Protein AF-A0A2P5HWX4-F1 (afdb_monomer_lite)

Secondary structure (DSSP, 8-state):
-----TT---HHHHHHHHHHHHHHHHHHHHHHHHHHHHHHHHHHHHHHHHHHHHHHHHHHHHHHHHHHHHHHHHHHHHHHHHHHHHHHHHHHHHHHHHHHHHHHTEEE-TTT--EEE--SS-SEEE-TTS-EEETTT-PBP----TT-SSS-----

Sequence (156 aa):
MHSRDPTFRSRIQLENDSREALSRYMSETRLRIQHAEEEYQLRCLREQQAAEARRIEQARIEREAREAAERAVREEARRQREEEARRVAQRTAEEHLGEQTVYANSMQCPACKHFVQKSSGCIHMTCKCGAEFNYETGETWTGWDFENPEENGQMW

Radius of gyration: 56.65 Å; chains: 1; bounding box: 104×32×157 Å

Organism: Diaporthe helianthi (NCBI:txid158607)

Structure (mmCIF, N/CA/C/O backbone):
data_AF-A0A2P5HWX4-F1
#
_entry.id   AF-A0A2P5HWX4-F1
#
loop_
_atom_site.group_PDB
_atom_site.id
_atom_site.type_symbol
_atom_site.label_atom_id
_atom_site.label_alt_id
_atom_site.label_comp_id
_atom_site.label_asym_id
_atom_site.label_entity_id
_atom_site.label_seq_id
_atom_site.pdbx_PDB_ins_code
_atom_site.Cartn_x
_atom_site.Cartn_y
_atom_site.Cartn_z
_atom_site.occupancy
_atom_site.B_iso_or_equiv
_atom_site.auth_seq_id
_atom_site.auth_comp_id
_atom_site.auth_asym_id
_atom_site.auth_atom_id
_atom_site.pdbx_PDB_model_num
ATOM 1 N N . MET A 1 1 ? 53.118 7.673 -88.098 1.00 42.56 1 MET A N 1
ATOM 2 C CA . MET A 1 1 ? 52.801 8.163 -86.739 1.00 42.56 1 MET A CA 1
ATOM 3 C C . MET A 1 1 ? 51.690 7.292 -86.169 1.00 42.56 1 MET A C 1
ATOM 5 O O . MET A 1 1 ? 50.544 7.473 -86.548 1.00 42.56 1 MET A O 1
ATOM 9 N N . HIS A 1 2 ? 52.005 6.271 -85.368 1.00 55.62 2 HIS A N 1
ATOM 10 C CA . HIS A 1 2 ? 50.964 5.513 -84.665 1.00 55.62 2 HIS A CA 1
ATOM 11 C C . HIS A 1 2 ? 50.631 6.265 -83.382 1.00 55.62 2 HIS A C 1
ATOM 13 O O . HIS A 1 2 ? 51.432 6.291 -82.449 1.00 55.62 2 HIS A O 1
ATOM 19 N N . SER A 1 3 ? 49.476 6.928 -83.386 1.00 53.00 3 SER A N 1
ATOM 20 C CA . SER A 1 3 ? 48.854 7.450 -82.176 1.00 53.00 3 SER A CA 1
ATOM 21 C C . SER A 1 3 ? 48.626 6.265 -81.238 1.00 53.00 3 SER A C 1
ATOM 23 O O . SER A 1 3 ? 47.787 5.409 -81.514 1.00 53.00 3 SER A O 1
ATOM 25 N N . ARG A 1 4 ? 49.435 6.147 -80.180 1.00 60.84 4 ARG A N 1
ATOM 26 C CA . ARG A 1 4 ? 49.102 5.274 -79.055 1.00 60.84 4 ARG A CA 1
ATOM 27 C C . ARG A 1 4 ? 47.898 5.921 -78.390 1.00 60.84 4 ARG A C 1
ATOM 29 O O . ARG A 1 4 ? 48.065 6.952 -77.747 1.00 60.84 4 ARG A O 1
ATOM 36 N N . ASP A 1 5 ? 46.714 5.353 -78.601 1.00 74.25 5 ASP A N 1
ATOM 37 C CA . ASP A 1 5 ? 45.515 5.774 -77.885 1.00 74.25 5 ASP A CA 1
ATOM 38 C C . ASP A 1 5 ? 45.797 5.640 -76.378 1.00 74.25 5 ASP A C 1
ATOM 40 O O . ASP A 1 5 ? 46.011 4.519 -75.901 1.00 74.25 5 ASP A O 1
ATOM 44 N N . PRO A 1 6 ? 45.852 6.755 -75.624 1.00 73.81 6 PRO A N 1
ATOM 45 C CA . PRO A 1 6 ? 46.158 6.729 -74.195 1.00 73.81 6 PRO A CA 1
ATOM 46 C C . PRO A 1 6 ? 45.072 6.008 -73.379 1.00 73.81 6 PRO A C 1
ATOM 48 O O . PRO A 1 6 ? 45.272 5.729 -72.199 1.00 73.81 6 PRO A O 1
ATOM 51 N N . THR A 1 7 ? 43.942 5.683 -74.008 1.00 77.69 7 THR A N 1
ATOM 52 C CA . THR A 1 7 ? 42.771 5.040 -73.408 1.00 77.69 7 THR A CA 1
ATOM 53 C C . THR A 1 7 ? 42.728 3.528 -73.643 1.00 77.69 7 THR A C 1
ATOM 55 O O . THR A 1 7 ? 41.846 2.857 -73.106 1.00 77.69 7 THR A O 1
ATOM 58 N N . PHE A 1 8 ? 43.649 2.958 -74.432 1.00 82.19 8 PHE A N 1
ATOM 59 C CA . PHE A 1 8 ? 43.627 1.526 -74.736 1.00 82.19 8 PHE A CA 1
ATOM 60 C C . PHE A 1 8 ? 43.862 0.688 -73.470 1.00 82.19 8 PHE A C 1
ATOM 62 O O . PHE A 1 8 ? 44.967 0.648 -72.926 1.00 82.19 8 PHE A O 1
ATOM 69 N N . ARG A 1 9 ? 42.817 -0.017 -73.022 1.00 81.94 9 ARG A N 1
ATOM 70 C CA . ARG A 1 9 ? 42.887 -1.000 -71.936 1.00 81.94 9 ARG A CA 1
ATOM 71 C C . ARG A 1 9 ? 42.863 -2.415 -72.490 1.00 81.94 9 ARG A C 1
ATOM 73 O O . ARG A 1 9 ? 41.989 -2.773 -73.277 1.00 81.94 9 ARG A O 1
ATOM 80 N N . SER A 1 10 ? 43.809 -3.238 -72.048 1.00 86.38 10 SER A N 1
ATOM 81 C CA . SER A 1 10 ? 43.811 -4.661 -72.367 1.00 86.38 10 SER A CA 1
ATOM 82 C C . SER A 1 10 ? 42.693 -5.383 -71.611 1.00 86.38 10 SER A C 1
ATOM 84 O O . SER A 1 10 ? 42.268 -4.970 -70.531 1.00 86.38 10 SER A O 1
ATOM 86 N N . ARG A 1 11 ? 42.241 -6.515 -72.152 1.00 89.00 11 ARG A N 1
ATOM 87 C CA . ARG A 1 11 ? 41.242 -7.374 -71.502 1.00 89.00 11 ARG A CA 1
ATOM 88 C C . ARG A 1 11 ? 41.629 -7.752 -70.066 1.00 89.00 11 ARG A C 1
ATOM 90 O O . ARG A 1 11 ? 40.791 -7.700 -69.176 1.00 89.00 11 ARG A O 1
ATOM 97 N N . ILE A 1 12 ? 42.907 -8.053 -69.840 1.00 90.25 12 ILE A N 1
ATOM 98 C CA . ILE A 1 12 ? 43.439 -8.406 -68.517 1.00 90.25 12 ILE A CA 1
ATOM 99 C C . ILE A 1 12 ? 43.360 -7.209 -67.555 1.00 90.25 12 ILE A C 1
ATOM 101 O O . ILE A 1 12 ? 43.046 -7.390 -66.382 1.00 90.25 12 ILE A O 1
ATOM 105 N N . GLN A 1 13 ? 43.611 -5.984 -68.034 1.00 88.25 13 GLN A N 1
ATOM 106 C CA . GLN A 1 13 ? 43.462 -4.774 -67.215 1.00 88.25 13 GLN A CA 1
ATOM 107 C C . GLN A 1 13 ? 42.003 -4.573 -66.792 1.00 88.25 13 GLN A C 1
ATOM 109 O O . GLN A 1 13 ? 41.747 -4.378 -65.611 1.00 88.25 13 GLN A O 1
ATOM 114 N N . LEU A 1 14 ? 41.049 -4.732 -67.713 1.00 89.31 14 LEU A N 1
ATOM 115 C CA . LEU A 1 14 ? 39.618 -4.617 -67.405 1.00 89.31 14 LEU A CA 1
ATOM 116 C C . LEU A 1 14 ? 39.136 -5.681 -66.405 1.00 89.31 14 LEU A C 1
ATOM 118 O O . LEU A 1 14 ? 38.357 -5.376 -65.501 1.00 89.31 14 LEU A O 1
ATOM 122 N N . GLU A 1 15 ? 39.598 -6.925 -66.548 1.00 91.88 15 GLU A N 1
ATOM 123 C CA . GLU A 1 15 ? 39.266 -8.023 -65.631 1.00 91.88 15 GLU A CA 1
ATOM 124 C C . GLU A 1 15 ? 39.856 -7.785 -64.227 1.00 91.88 15 GLU A C 1
ATOM 126 O O . GLU A 1 15 ? 39.167 -7.987 -63.223 1.00 91.88 15 GLU A O 1
ATOM 131 N N . ASN A 1 16 ? 41.093 -7.281 -64.137 1.00 92.19 16 ASN A N 1
ATOM 132 C CA . ASN A 1 16 ? 41.711 -6.900 -62.865 1.00 92.19 16 ASN A CA 1
ATOM 133 C C . ASN A 1 16 ? 40.993 -5.711 -62.207 1.00 92.19 16 ASN A C 1
ATOM 135 O O . ASN A 1 16 ? 40.671 -5.795 -61.023 1.00 92.19 16 ASN A O 1
ATOM 139 N N . ASP A 1 17 ? 40.672 -4.661 -62.970 1.00 92.12 17 ASP A N 1
ATOM 140 C CA . ASP A 1 17 ? 39.925 -3.493 -62.485 1.00 92.12 17 ASP A CA 1
ATOM 141 C C . ASP A 1 17 ? 38.549 -3.902 -61.939 1.00 92.12 17 ASP A C 1
ATOM 143 O O . ASP A 1 17 ? 38.122 -3.438 -60.882 1.00 92.12 17 ASP A O 1
ATOM 147 N N . SER A 1 18 ? 37.868 -4.818 -62.634 1.00 93.00 18 SER A N 1
ATOM 148 C CA . SER A 1 18 ? 36.567 -5.351 -62.217 1.00 93.00 18 SER A CA 1
ATOM 149 C C . SER A 1 18 ? 36.673 -6.158 -60.920 1.00 93.00 18 SER A C 1
ATOM 151 O O . SER A 1 18 ? 35.836 -6.013 -60.028 1.00 93.00 18 SER A O 1
ATOM 153 N N . ARG A 1 19 ? 37.724 -6.978 -60.775 1.00 94.31 19 ARG A N 1
ATOM 154 C CA . ARG A 1 19 ? 37.991 -7.740 -59.545 1.00 94.31 19 ARG A CA 1
ATOM 155 C C . ARG A 1 19 ? 38.310 -6.821 -58.367 1.00 94.31 19 ARG A C 1
ATOM 157 O O . ARG A 1 19 ? 37.819 -7.055 -57.264 1.00 94.31 19 ARG A O 1
ATOM 164 N N . GLU A 1 20 ? 39.102 -5.777 -58.587 1.00 94.81 20 GLU A N 1
ATOM 165 C CA . GLU A 1 20 ? 39.405 -4.779 -57.559 1.00 94.81 20 GLU A CA 1
ATOM 166 C C . GLU A 1 20 ? 38.164 -3.978 -57.158 1.00 94.81 20 GLU A C 1
ATOM 168 O O . GLU A 1 20 ? 37.927 -3.786 -55.965 1.00 94.81 20 GLU A O 1
ATOM 173 N N . ALA A 1 21 ? 37.341 -3.563 -58.124 1.00 94.75 21 ALA A N 1
ATOM 174 C CA . ALA A 1 21 ? 36.080 -2.876 -57.860 1.00 94.75 21 ALA A CA 1
ATOM 175 C C . ALA A 1 21 ? 35.124 -3.747 -57.031 1.00 94.75 21 ALA A C 1
ATOM 177 O O . ALA A 1 21 ? 34.571 -3.275 -56.037 1.00 94.75 21 ALA A O 1
ATOM 178 N N . LEU A 1 22 ? 34.992 -5.034 -57.375 1.00 95.62 22 LEU A N 1
ATOM 179 C CA . LEU A 1 22 ? 34.189 -5.983 -56.604 1.00 95.62 22 LEU A CA 1
ATOM 180 C C . LEU A 1 22 ? 34.749 -6.182 -55.189 1.00 95.62 22 LEU A C 1
ATOM 182 O O . LEU A 1 22 ? 33.991 -6.157 -54.224 1.00 95.62 22 LEU A O 1
ATOM 186 N N . SER A 1 23 ? 36.069 -6.325 -55.042 1.00 96.56 23 SER A N 1
ATOM 187 C CA . SER A 1 23 ? 36.710 -6.469 -53.729 1.00 96.56 23 SER A CA 1
ATOM 188 C C . SER A 1 23 ? 36.487 -5.243 -52.840 1.00 96.56 23 SER A C 1
ATOM 190 O O . SER A 1 23 ? 36.237 -5.400 -51.644 1.00 96.56 23 SER A O 1
ATOM 192 N N . ARG A 1 24 ? 36.559 -4.028 -53.404 1.00 96.00 24 ARG A N 1
ATOM 193 C CA . ARG A 1 24 ? 36.262 -2.781 -52.679 1.00 96.00 24 ARG A CA 1
ATOM 194 C C . ARG A 1 24 ? 34.797 -2.737 -52.255 1.00 96.00 24 ARG A C 1
ATOM 196 O O . ARG A 1 24 ? 34.526 -2.565 -51.072 1.00 96.00 24 ARG A O 1
ATOM 203 N N . TYR A 1 25 ? 33.877 -3.015 -53.178 1.00 96.00 25 TYR A N 1
ATOM 204 C CA . TYR A 1 25 ? 32.441 -3.067 -52.897 1.00 96.00 25 TYR A CA 1
ATOM 205 C C . TYR A 1 25 ? 32.091 -4.078 -51.796 1.00 96.00 25 TYR A C 1
ATOM 207 O O . TYR A 1 25 ? 31.338 -3.765 -50.872 1.00 96.00 25 TYR A O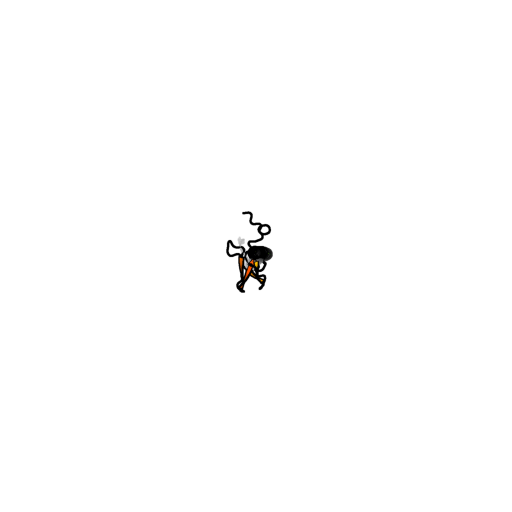 1
ATOM 215 N N . MET A 1 26 ? 32.660 -5.286 -51.855 1.00 96.88 26 MET A N 1
ATOM 216 C CA . MET A 1 26 ? 32.452 -6.315 -50.833 1.00 96.88 26 MET A CA 1
ATOM 217 C C . MET A 1 26 ? 33.008 -5.884 -49.471 1.00 96.88 26 MET A C 1
ATOM 219 O O . MET A 1 26 ? 32.346 -6.091 -48.455 1.00 96.88 26 MET A O 1
ATOM 223 N N . SER A 1 27 ? 34.195 -5.267 -49.443 1.00 97.25 27 SER A N 1
ATOM 224 C CA . SER A 1 27 ? 34.807 -4.740 -48.216 1.00 97.25 27 SER A CA 1
ATOM 225 C C . SER A 1 27 ? 33.952 -3.637 -47.583 1.00 97.25 27 SER A C 1
ATOM 227 O O . SER A 1 27 ? 33.611 -3.711 -46.405 1.00 97.25 27 SER A O 1
ATOM 229 N N . GLU A 1 28 ? 33.521 -2.657 -48.378 1.00 97.56 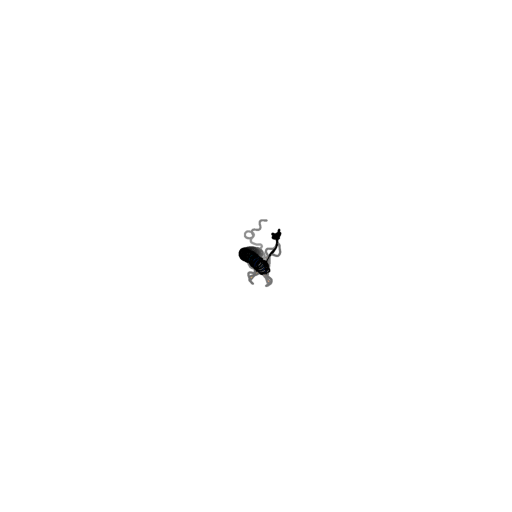28 GLU A N 1
ATOM 230 C CA . GLU A 1 28 ? 32.656 -1.562 -47.928 1.00 97.56 28 GLU A CA 1
ATOM 231 C C . GLU A 1 28 ? 31.302 -2.070 -47.428 1.00 97.56 28 GLU A C 1
ATOM 233 O O . GLU A 1 28 ? 30.823 -1.651 -46.375 1.00 97.56 28 GLU A O 1
ATOM 238 N N . THR A 1 29 ? 30.694 -3.013 -48.148 1.00 97.06 29 THR A N 1
ATOM 239 C CA . THR A 1 29 ? 29.417 -3.614 -47.747 1.00 97.06 29 THR A CA 1
ATOM 240 C C . THR A 1 29 ? 29.552 -4.336 -46.409 1.00 97.06 29 THR A C 1
ATOM 242 O O . THR A 1 29 ? 28.697 -4.177 -45.540 1.00 97.06 29 THR A O 1
ATOM 245 N N . ARG A 1 30 ? 30.651 -5.070 -46.200 1.00 97.56 30 ARG A N 1
ATOM 246 C CA . ARG A 1 30 ? 30.927 -5.755 -44.933 1.00 97.56 30 ARG A CA 1
ATOM 247 C C . ARG A 1 30 ? 31.059 -4.778 -43.768 1.00 97.56 30 ARG A C 1
ATOM 249 O O . ARG A 1 30 ? 30.467 -5.019 -42.723 1.00 97.56 30 ARG A O 1
ATOM 256 N N . LEU A 1 31 ? 31.780 -3.672 -43.961 1.00 97.81 31 LEU A N 1
ATOM 257 C CA . LEU A 1 31 ? 31.926 -2.630 -42.939 1.00 97.81 31 LEU A CA 1
ATOM 258 C C . LEU A 1 31 ? 30.578 -1.996 -42.581 1.00 97.81 31 LEU A C 1
ATOM 260 O O . LEU A 1 31 ? 30.286 -1.785 -41.408 1.00 97.81 31 LEU A O 1
ATOM 264 N N . ARG A 1 32 ? 29.726 -1.735 -43.581 1.00 97.19 32 ARG A N 1
ATOM 265 C CA . ARG A 1 32 ? 28.379 -1.189 -43.354 1.00 97.19 32 ARG A CA 1
ATOM 266 C C . ARG A 1 32 ? 27.487 -2.154 -42.581 1.00 97.19 32 ARG A C 1
ATOM 268 O O . ARG A 1 32 ? 26.756 -1.710 -41.703 1.00 97.19 32 ARG A O 1
ATOM 275 N N . ILE A 1 33 ? 27.551 -3.448 -42.899 1.00 97.44 33 ILE A N 1
ATOM 276 C CA . ILE A 1 33 ? 26.819 -4.487 -42.164 1.00 97.44 33 ILE A CA 1
ATOM 277 C C . ILE A 1 33 ? 27.309 -4.540 -40.717 1.00 97.44 33 ILE A C 1
ATOM 279 O O . ILE A 1 33 ? 26.488 -4.456 -39.813 1.00 97.44 33 ILE A O 1
ATOM 283 N N . GLN A 1 34 ? 28.625 -4.584 -40.497 1.00 97.94 34 GLN A N 1
ATOM 284 C CA . GLN A 1 34 ? 29.197 -4.627 -39.152 1.00 97.94 34 GLN A CA 1
ATOM 285 C C . GLN A 1 34 ? 28.777 -3.411 -38.312 1.00 97.94 34 GLN A C 1
ATOM 287 O O . GLN A 1 34 ? 28.325 -3.570 -37.183 1.00 97.94 34 GLN A O 1
ATOM 292 N N . HIS A 1 35 ? 28.859 -2.201 -38.870 1.00 98.44 35 HIS A N 1
ATOM 293 C CA . HIS A 1 35 ? 28.429 -0.992 -38.166 1.00 98.44 35 HIS A CA 1
ATOM 294 C C . HIS A 1 35 ? 26.935 -1.038 -37.811 1.00 98.44 35 HIS A C 1
ATOM 296 O O . HIS A 1 35 ? 26.547 -0.708 -36.694 1.00 98.44 35 HIS A O 1
ATOM 302 N N . ALA A 1 36 ? 26.090 -1.493 -38.741 1.00 97.88 36 ALA A N 1
ATOM 303 C CA . ALA A 1 36 ? 24.659 -1.641 -38.490 1.00 97.88 36 ALA A CA 1
ATOM 304 C C . ALA A 1 36 ? 24.359 -2.703 -37.414 1.00 97.88 36 ALA A C 1
ATOM 306 O O . ALA A 1 36 ? 23.442 -2.525 -36.609 1.00 97.88 36 ALA A O 1
ATOM 307 N N . GLU A 1 37 ? 25.126 -3.795 -37.374 1.00 98.31 37 GLU A N 1
ATOM 308 C CA . GLU A 1 37 ? 25.029 -4.824 -36.334 1.00 98.31 37 GLU A CA 1
ATOM 309 C C . GLU A 1 37 ? 25.420 -4.271 -34.958 1.00 98.31 37 GLU A C 1
ATOM 311 O O . GLU A 1 37 ? 24.687 -4.481 -33.991 1.00 98.31 37 GLU A O 1
ATOM 316 N N . GLU A 1 38 ? 26.517 -3.519 -34.867 1.00 98.38 38 GLU A N 1
ATOM 317 C CA . GLU A 1 38 ? 26.969 -2.872 -33.629 1.00 98.38 38 GLU A CA 1
ATOM 318 C C . GLU A 1 38 ? 25.927 -1.864 -33.111 1.00 98.38 38 GLU A C 1
ATOM 320 O O . GLU A 1 38 ? 25.557 -1.886 -31.933 1.00 98.38 38 GLU A O 1
ATOM 325 N N . GLU A 1 39 ? 25.372 -1.028 -33.991 1.00 98.19 39 GLU A N 1
ATOM 326 C CA . GLU A 1 39 ? 24.293 -0.095 -33.644 1.00 98.19 39 GLU A CA 1
ATOM 327 C C . GLU A 1 39 ? 23.040 -0.821 -33.145 1.00 98.19 39 GLU A C 1
ATOM 329 O O . GLU A 1 39 ? 22.430 -0.419 -32.146 1.00 98.19 39 GLU A O 1
ATOM 334 N N . TYR A 1 40 ? 22.655 -1.908 -33.817 1.00 98.19 40 TYR A N 1
ATOM 335 C CA . TYR A 1 40 ? 21.517 -2.726 -33.417 1.00 98.19 40 TYR A CA 1
ATOM 336 C C . TYR A 1 40 ? 21.734 -3.362 -32.040 1.00 98.19 40 TYR A C 1
ATOM 338 O O . TYR A 1 40 ? 20.845 -3.301 -31.185 1.00 98.19 40 TYR A O 1
ATOM 346 N N . GLN A 1 41 ? 22.914 -3.937 -31.804 1.00 98.44 41 GLN A N 1
ATOM 347 C CA . GLN A 1 41 ? 23.282 -4.542 -30.525 1.00 98.44 41 GLN A CA 1
ATOM 348 C C . GLN A 1 41 ? 23.238 -3.512 -29.392 1.00 98.44 41 GLN A C 1
ATOM 350 O O . GLN A 1 41 ? 22.627 -3.765 -28.351 1.00 98.44 41 GLN A O 1
ATOM 355 N N . LEU A 1 42 ? 23.809 -2.323 -29.610 1.00 98.31 42 LEU A N 1
ATOM 356 C CA . LEU A 1 42 ? 23.774 -1.231 -28.638 1.00 98.31 42 LEU A CA 1
ATOM 357 C C . LEU A 1 42 ? 22.345 -0.767 -28.346 1.00 98.31 42 LEU A C 1
ATOM 359 O O . LEU A 1 42 ? 22.007 -0.518 -27.186 1.00 98.31 42 LEU A O 1
ATOM 363 N N . ARG A 1 43 ? 21.491 -0.671 -29.370 1.00 98.25 43 ARG A N 1
ATOM 364 C CA . ARG A 1 43 ? 20.077 -0.324 -29.188 1.00 98.25 43 ARG A CA 1
ATOM 365 C C . ARG A 1 43 ? 19.358 -1.359 -28.325 1.00 98.25 43 ARG A C 1
ATOM 367 O O . ARG A 1 43 ? 18.715 -0.979 -27.349 1.00 98.25 43 ARG A O 1
ATOM 374 N N . CYS A 1 44 ? 19.523 -2.644 -28.632 1.00 98.62 44 CYS A N 1
ATOM 375 C CA . CYS A 1 44 ? 18.909 -3.728 -27.865 1.00 98.62 44 CYS A CA 1
ATOM 376 C C . CYS A 1 44 ? 19.360 -3.714 -26.399 1.00 98.62 44 CYS A C 1
ATOM 378 O O . CYS A 1 44 ? 18.532 -3.838 -25.498 1.00 98.62 44 CYS A O 1
ATOM 380 N N . LEU A 1 45 ? 20.657 -3.510 -26.143 1.00 98.38 45 LEU A N 1
ATOM 381 C CA . LEU A 1 45 ? 21.187 -3.440 -24.782 1.00 98.38 45 LEU A CA 1
ATOM 382 C C . LEU A 1 45 ? 20.581 -2.267 -23.996 1.00 98.38 45 LEU A C 1
ATOM 384 O O . LEU A 1 45 ? 20.162 -2.444 -22.854 1.00 98.38 45 LEU A O 1
ATOM 388 N N . ARG A 1 46 ? 20.480 -1.080 -24.609 1.00 98.31 46 ARG A N 1
ATOM 389 C CA . ARG A 1 46 ? 19.856 0.096 -23.974 1.00 98.31 46 ARG A CA 1
ATOM 390 C C . ARG A 1 46 ? 18.386 -0.146 -23.647 1.00 98.31 46 ARG A C 1
ATOM 392 O O . ARG A 1 46 ? 17.927 0.236 -22.574 1.00 98.31 46 ARG A O 1
ATOM 399 N N . GLU A 1 47 ? 17.647 -0.786 -24.548 1.00 98.25 47 GLU A N 1
ATOM 400 C CA . GLU A 1 47 ? 16.244 -1.137 -24.319 1.00 98.25 47 GLU A CA 1
ATOM 401 C C . GLU A 1 47 ? 16.088 -2.123 -23.156 1.00 98.25 47 GLU A C 1
ATOM 403 O O . GLU A 1 47 ? 15.215 -1.927 -22.307 1.00 98.25 47 GLU A O 1
ATOM 408 N N . GLN A 1 48 ? 16.960 -3.132 -23.076 1.00 98.25 48 GLN A N 1
ATOM 409 C CA . GLN A 1 48 ? 16.989 -4.089 -21.968 1.00 98.25 48 GLN A CA 1
ATOM 410 C C . GLN A 1 48 ? 17.298 -3.402 -20.637 1.00 98.25 48 GLN A C 1
ATOM 412 O O . GLN A 1 48 ? 16.548 -3.579 -19.680 1.00 98.25 48 GLN A O 1
ATOM 417 N N . GLN A 1 49 ? 18.330 -2.559 -20.589 1.00 98.25 49 GLN A N 1
ATOM 418 C CA . GLN A 1 49 ? 18.685 -1.794 -19.390 1.00 98.25 49 GLN A CA 1
ATOM 419 C C . GLN A 1 49 ? 17.549 -0.864 -18.951 1.00 98.25 49 GLN A C 1
ATOM 421 O O . GLN A 1 49 ? 17.223 -0.788 -17.768 1.00 98.25 49 GLN A O 1
ATOM 426 N N . ALA A 1 50 ? 16.889 -0.190 -19.895 1.00 98.25 50 ALA A N 1
ATOM 427 C CA . ALA A 1 50 ? 15.741 0.657 -19.591 1.00 98.25 50 ALA A CA 1
ATOM 428 C C . ALA A 1 50 ? 14.544 -0.163 -19.079 1.00 98.25 50 ALA A C 1
ATOM 430 O O . ALA A 1 50 ? 13.831 0.278 -18.177 1.00 98.25 50 ALA A O 1
ATOM 431 N N . ALA A 1 51 ? 14.309 -1.354 -19.636 1.00 98.25 51 ALA A N 1
ATOM 432 C CA . ALA A 1 51 ? 13.273 -2.262 -19.156 1.00 98.25 51 ALA A CA 1
ATOM 433 C C . ALA A 1 51 ? 13.577 -2.775 -17.744 1.00 98.25 51 ALA A C 1
ATOM 435 O O . ALA A 1 51 ? 12.681 -2.811 -16.904 1.00 98.25 51 ALA A O 1
ATOM 436 N N . GLU A 1 52 ? 14.829 -3.121 -17.463 1.00 98.25 52 GLU A N 1
ATOM 437 C CA . GLU A 1 52 ? 15.273 -3.537 -16.137 1.00 98.25 52 GLU A CA 1
ATOM 438 C C . GLU A 1 52 ? 15.133 -2.408 -15.111 1.00 98.25 52 GLU A C 1
ATOM 440 O O . GLU A 1 52 ? 14.530 -2.620 -14.060 1.00 98.25 52 GLU A O 1
ATOM 445 N N . ALA A 1 53 ? 15.559 -1.189 -15.449 1.00 98.38 53 ALA A N 1
ATOM 446 C CA . ALA A 1 53 ? 15.381 -0.017 -14.595 1.00 98.38 53 ALA A CA 1
ATOM 447 C C . ALA A 1 53 ? 13.900 0.226 -14.257 1.00 98.38 53 ALA A C 1
ATOM 449 O O . ALA A 1 53 ? 13.560 0.446 -13.095 1.00 98.38 53 ALA A O 1
ATOM 450 N N . ARG A 1 54 ? 12.997 0.100 -15.245 1.00 98.50 54 ARG A N 1
ATOM 451 C CA . ARG A 1 54 ? 11.544 0.178 -15.011 1.00 98.50 54 ARG A CA 1
ATOM 452 C C . ARG A 1 54 ? 11.050 -0.915 -14.063 1.00 98.50 54 ARG A C 1
ATOM 454 O O . ARG A 1 54 ? 10.232 -0.629 -13.198 1.00 98.50 54 ARG A O 1
ATOM 461 N N . ARG A 1 55 ? 11.535 -2.155 -14.201 1.00 98.50 55 ARG A N 1
ATOM 462 C CA . ARG A 1 55 ? 11.151 -3.272 -13.316 1.00 98.50 55 ARG A CA 1
ATOM 463 C C . ARG A 1 55 ? 11.623 -3.053 -11.882 1.00 98.50 55 ARG A C 1
ATOM 465 O O . ARG A 1 55 ? 10.861 -3.314 -10.956 1.00 98.50 55 ARG A O 1
ATOM 472 N N . ILE A 1 56 ? 12.852 -2.575 -11.704 1.00 98.56 56 ILE A N 1
ATOM 473 C CA . ILE A 1 56 ? 13.415 -2.260 -10.386 1.00 98.56 56 ILE A CA 1
ATOM 474 C C . ILE A 1 56 ? 12.600 -1.150 -9.720 1.00 98.56 56 ILE A C 1
ATOM 476 O O . ILE A 1 56 ? 12.191 -1.294 -8.568 1.00 98.56 56 ILE A O 1
ATOM 480 N N . GLU A 1 57 ? 12.315 -0.075 -10.454 1.00 98.38 57 GLU A N 1
ATOM 481 C CA . GLU A 1 57 ? 11.539 1.047 -9.929 1.00 98.38 57 GLU A CA 1
ATOM 482 C C . GLU A 1 57 ? 10.106 0.635 -9.580 1.00 98.38 57 GLU A C 1
ATOM 484 O O . GLU A 1 57 ? 9.617 0.935 -8.493 1.00 98.38 57 GLU A O 1
ATOM 489 N N . GLN A 1 58 ? 9.459 -0.149 -10.444 1.00 98.25 58 GLN A N 1
ATOM 490 C CA . GLN A 1 58 ? 8.133 -0.693 -10.174 1.00 98.25 58 GLN A CA 1
ATOM 491 C C . GLN A 1 58 ? 8.122 -1.552 -8.899 1.00 98.25 58 GLN A C 1
ATOM 493 O O . GLN A 1 58 ? 7.243 -1.395 -8.054 1.00 98.25 58 GLN A O 1
ATOM 498 N N . ALA A 1 59 ? 9.128 -2.409 -8.704 1.00 98.31 59 ALA A N 1
ATOM 499 C CA . ALA A 1 59 ? 9.244 -3.221 -7.494 1.00 98.31 59 ALA A CA 1
ATOM 500 C C . ALA A 1 59 ? 9.455 -2.372 -6.224 1.00 98.31 59 ALA A C 1
ATOM 502 O O . ALA A 1 59 ? 8.977 -2.750 -5.148 1.00 98.31 59 ALA A O 1
ATOM 503 N N . ARG A 1 60 ? 10.150 -1.229 -6.334 1.00 98.44 60 ARG A N 1
ATOM 504 C CA . ARG A 1 60 ? 10.313 -0.249 -5.248 1.00 98.44 60 ARG A CA 1
ATOM 505 C C . ARG A 1 60 ? 8.972 0.385 -4.881 1.00 98.44 60 ARG A C 1
ATOM 507 O O . ARG A 1 60 ? 8.592 0.329 -3.713 1.00 98.44 60 ARG A O 1
ATOM 514 N N . ILE A 1 61 ? 8.240 0.892 -5.874 1.00 98.38 61 ILE A N 1
ATOM 515 C CA . ILE A 1 61 ? 6.909 1.493 -5.699 1.00 98.38 61 ILE A CA 1
ATOM 516 C C . ILE A 1 61 ? 5.941 0.486 -5.073 1.00 98.38 61 ILE A C 1
ATOM 518 O O . ILE A 1 61 ? 5.245 0.802 -4.113 1.00 98.38 61 ILE A O 1
ATOM 522 N N . GLU A 1 62 ? 5.919 -0.753 -5.561 1.00 98.38 62 GLU A N 1
ATOM 523 C CA . GLU A 1 62 ? 5.044 -1.793 -5.017 1.00 98.38 62 GLU A CA 1
ATOM 524 C C . GLU A 1 62 ? 5.379 -2.159 -3.571 1.00 98.38 62 GLU A C 1
ATOM 526 O O . GLU A 1 62 ? 4.479 -2.435 -2.778 1.00 98.38 62 GLU A O 1
ATOM 531 N N . ARG A 1 63 ? 6.666 -2.183 -3.205 1.00 98.38 63 ARG A N 1
ATOM 532 C CA . ARG A 1 63 ? 7.080 -2.408 -1.815 1.00 98.38 63 ARG A CA 1
ATOM 533 C C . ARG A 1 63 ? 6.583 -1.279 -0.919 1.00 98.38 63 ARG A C 1
ATOM 535 O O . ARG A 1 63 ? 5.961 -1.562 0.099 1.00 98.38 63 ARG A O 1
ATOM 542 N N . GLU A 1 64 ? 6.806 -0.035 -1.324 1.00 98.31 64 GLU A N 1
ATOM 543 C CA . GLU A 1 64 ? 6.353 1.137 -0.577 1.00 98.31 64 GLU A CA 1
ATOM 544 C C . GLU A 1 64 ? 4.823 1.164 -0.441 1.00 98.31 64 GLU A C 1
ATOM 546 O O . GLU A 1 64 ? 4.304 1.393 0.652 1.00 98.31 64 GLU A O 1
ATOM 551 N N . ALA A 1 65 ? 4.096 0.830 -1.511 1.00 98.44 65 ALA A N 1
ATOM 552 C CA . ALA A 1 65 ? 2.642 0.723 -1.501 1.00 98.44 65 ALA A CA 1
ATOM 553 C C . ALA A 1 65 ? 2.143 -0.381 -0.553 1.00 98.44 65 ALA A C 1
ATOM 555 O O . ALA A 1 65 ? 1.192 -0.154 0.194 1.00 98.44 65 ALA A O 1
ATOM 556 N N . ARG A 1 66 ? 2.793 -1.556 -0.530 1.00 98.31 66 ARG A N 1
ATOM 557 C CA . ARG A 1 66 ? 2.465 -2.638 0.417 1.00 98.31 66 ARG A CA 1
ATOM 558 C C . ARG A 1 66 ? 2.680 -2.205 1.863 1.00 98.31 66 ARG A C 1
ATOM 560 O O . ARG A 1 66 ? 1.798 -2.407 2.692 1.00 98.31 66 ARG A O 1
ATOM 567 N N . GLU A 1 67 ? 3.814 -1.578 2.159 1.00 98.31 67 GLU A N 1
ATOM 568 C CA . GLU A 1 67 ? 4.113 -1.081 3.504 1.00 98.31 67 GLU A CA 1
ATOM 569 C C . GLU A 1 67 ? 3.144 0.031 3.930 1.00 98.31 67 GLU A C 1
ATOM 571 O O . GLU A 1 67 ? 2.696 0.061 5.076 1.00 98.31 67 GLU A O 1
ATOM 576 N N . ALA A 1 68 ? 2.780 0.937 3.019 1.00 98.19 68 ALA A N 1
ATOM 577 C CA . ALA A 1 68 ? 1.793 1.980 3.279 1.00 98.19 68 ALA A CA 1
ATOM 578 C C . ALA A 1 68 ? 0.396 1.396 3.539 1.00 98.19 68 ALA A C 1
ATOM 580 O O . ALA A 1 68 ? -0.262 1.807 4.496 1.00 98.19 68 ALA A O 1
ATOM 581 N N . ALA A 1 69 ? -0.030 0.410 2.746 1.00 98.31 69 ALA A N 1
ATOM 582 C CA . ALA A 1 69 ? -1.294 -0.290 2.949 1.00 98.31 69 ALA A CA 1
ATOM 583 C C . ALA A 1 69 ? -1.317 -1.026 4.297 1.00 98.31 69 ALA A C 1
ATOM 585 O O . ALA A 1 69 ? -2.290 -0.921 5.040 1.00 98.31 69 ALA A O 1
ATOM 586 N N . GLU A 1 70 ? -0.231 -1.710 4.662 1.00 98.12 70 GLU A N 1
ATOM 587 C CA . GLU A 1 70 ? -0.125 -2.383 5.956 1.00 98.12 70 GLU A CA 1
ATOM 588 C C . GLU A 1 70 ? -0.185 -1.390 7.128 1.00 98.12 70 GLU A C 1
ATOM 590 O O . GLU A 1 70 ? -0.890 -1.632 8.112 1.00 98.12 70 GLU A O 1
ATOM 595 N N . ARG A 1 71 ? 0.500 -0.242 7.020 1.00 98.06 71 ARG A N 1
ATOM 596 C CA . ARG A 1 71 ? 0.401 0.837 8.015 1.00 98.06 71 ARG A CA 1
ATOM 597 C C . ARG A 1 71 ? -1.032 1.360 8.141 1.00 98.06 71 ARG A C 1
ATOM 599 O O . ARG A 1 71 ? -1.510 1.493 9.265 1.00 98.06 71 ARG A O 1
ATOM 606 N N . ALA A 1 72 ? -1.722 1.589 7.023 1.00 98.25 72 ALA A N 1
ATOM 607 C CA . ALA A 1 72 ? -3.109 2.052 7.017 1.00 98.25 72 ALA A CA 1
ATOM 608 C C . ALA A 1 72 ? -4.058 1.039 7.680 1.00 98.25 72 ALA A C 1
ATOM 610 O O . ALA A 1 72 ? -4.875 1.423 8.512 1.00 98.25 72 ALA A O 1
ATOM 611 N N . VAL A 1 73 ? -3.902 -0.259 7.393 1.00 98.50 73 VAL A N 1
ATOM 612 C CA . VAL A 1 73 ? -4.688 -1.329 8.035 1.00 98.50 73 VAL A CA 1
ATOM 613 C C . VAL A 1 73 ? -4.467 -1.351 9.549 1.00 98.50 73 VAL A C 1
ATOM 615 O O . VAL A 1 73 ? -5.425 -1.451 10.313 1.00 98.50 73 VAL A O 1
ATOM 618 N N . ARG A 1 74 ? -3.213 -1.236 10.007 1.00 97.62 74 ARG A N 1
ATOM 619 C CA . ARG A 1 74 ? -2.894 -1.209 11.445 1.00 97.62 74 ARG A CA 1
ATOM 620 C C . ARG A 1 74 ? -3.477 0.020 12.141 1.00 97.62 74 ARG A C 1
ATOM 622 O O . ARG A 1 74 ? -3.975 -0.099 13.259 1.00 97.62 74 ARG A O 1
ATOM 629 N N . GLU A 1 75 ? -3.407 1.186 11.505 1.00 98.06 75 GLU A N 1
ATOM 630 C CA . GLU A 1 75 ? -3.981 2.415 12.054 1.00 98.06 75 GLU A CA 1
ATOM 631 C C . GLU A 1 75 ? -5.508 2.341 12.133 1.00 98.06 75 GLU A C 1
ATOM 633 O O . GLU A 1 75 ? -6.082 2.693 13.163 1.00 98.06 75 GLU A O 1
ATOM 638 N N . GLU A 1 76 ? -6.159 1.830 11.090 1.00 97.94 76 GLU A N 1
ATOM 639 C CA . GLU A 1 76 ? -7.610 1.653 11.056 1.00 97.94 76 GLU A CA 1
ATOM 640 C C . GLU A 1 76 ? -8.075 0.665 12.133 1.00 97.94 76 GLU A C 1
ATOM 642 O O . GLU A 1 76 ? -8.989 0.961 12.898 1.00 97.94 76 GLU A O 1
ATOM 647 N N . ALA A 1 77 ? -7.376 -0.462 12.297 1.00 98.12 77 ALA A N 1
ATOM 648 C CA . ALA A 1 77 ? -7.660 -1.410 13.372 1.00 98.12 77 ALA A CA 1
ATOM 649 C C . ALA A 1 77 ? -7.509 -0.777 14.768 1.00 98.12 77 ALA A C 1
ATOM 651 O O . ALA A 1 77 ? -8.270 -1.105 15.680 1.00 98.12 77 ALA A O 1
ATOM 652 N N . ARG A 1 78 ? -6.549 0.143 14.958 1.00 97.81 78 ARG A N 1
ATOM 653 C CA . ARG A 1 78 ? -6.423 0.909 16.208 1.00 97.81 78 ARG A CA 1
ATOM 654 C C . ARG A 1 78 ? -7.628 1.828 16.412 1.00 97.81 78 ARG A C 1
ATOM 656 O O . ARG A 1 78 ? -8.211 1.792 17.491 1.00 97.81 78 ARG A O 1
ATOM 663 N N . ARG A 1 79 ? -8.027 2.592 15.388 1.00 98.19 79 ARG A N 1
ATOM 664 C CA . ARG A 1 79 ? -9.197 3.489 15.449 1.00 98.19 79 ARG A CA 1
ATOM 665 C C . ARG A 1 79 ? -10.476 2.726 15.787 1.00 98.19 79 ARG A C 1
ATOM 667 O O . ARG A 1 79 ? -11.213 3.145 16.671 1.00 98.19 79 ARG A O 1
ATOM 674 N N . GLN A 1 80 ? -10.691 1.575 15.153 1.00 97.81 80 GLN A N 1
ATOM 675 C CA . GLN A 1 80 ? -11.852 0.723 15.417 1.00 97.81 80 GLN A CA 1
ATOM 676 C C . GLN A 1 80 ? -11.872 0.209 16.859 1.00 97.81 80 GLN A C 1
ATOM 678 O O . GLN A 1 80 ? -12.905 0.280 17.515 1.00 97.81 80 GLN A O 1
ATOM 683 N N . ARG A 1 81 ? -10.727 -0.245 17.388 1.00 98.12 81 ARG A N 1
ATOM 684 C CA . ARG A 1 81 ? -10.620 -0.679 18.791 1.00 98.12 81 ARG A CA 1
ATOM 685 C C . ARG A 1 81 ? -10.873 0.459 19.775 1.00 98.12 81 ARG A C 1
ATOM 687 O O . ARG A 1 81 ? -11.539 0.244 20.780 1.00 98.12 81 ARG A O 1
ATOM 694 N N . GLU A 1 82 ? -10.344 1.649 19.505 1.00 98.00 82 GLU A N 1
ATOM 695 C CA . GLU A 1 82 ? -10.569 2.836 20.340 1.00 98.00 82 GLU A CA 1
ATOM 696 C C . GLU A 1 82 ? -12.044 3.258 20.326 1.00 98.00 82 GLU A C 1
ATOM 698 O O . GLU A 1 82 ? -12.619 3.543 21.377 1.00 98.00 82 GLU A O 1
ATOM 703 N N . GLU A 1 83 ? -12.681 3.254 19.154 1.00 98.31 83 GLU A N 1
ATOM 704 C CA . GLU A 1 83 ? -14.103 3.564 19.023 1.00 98.31 83 GLU A CA 1
ATOM 705 C C . GLU A 1 83 ? -14.981 2.518 19.718 1.00 98.31 83 GLU A C 1
ATOM 707 O O . GLU A 1 83 ? -15.899 2.877 20.456 1.00 98.31 83 GLU A O 1
ATOM 712 N N . GLU A 1 84 ? -14.691 1.231 19.532 1.00 98.31 84 GLU A N 1
ATOM 713 C CA . GLU A 1 84 ? -15.397 0.145 20.205 1.00 98.31 84 GLU A CA 1
ATOM 714 C C . GLU A 1 84 ? -15.233 0.237 21.725 1.00 98.31 84 GLU A C 1
ATOM 716 O O . GLU A 1 84 ? -16.229 0.198 22.447 1.00 98.31 84 GLU A O 1
ATOM 721 N N . ALA A 1 85 ? -14.011 0.456 22.219 1.00 98.06 85 ALA A N 1
ATOM 722 C CA . ALA A 1 85 ? -13.749 0.656 23.640 1.00 98.06 85 ALA A CA 1
ATOM 723 C C . ALA A 1 85 ? -14.526 1.856 24.196 1.00 98.06 85 ALA A C 1
ATOM 725 O O . ALA A 1 85 ? -15.116 1.754 25.271 1.00 98.06 85 ALA A O 1
ATOM 726 N N . ARG A 1 86 ? -14.604 2.968 23.450 1.00 98.25 86 ARG A N 1
ATOM 727 C CA . ARG A 1 86 ? -15.416 4.133 23.830 1.00 98.25 86 ARG A CA 1
ATOM 728 C C . ARG A 1 86 ? -16.901 3.783 23.908 1.00 98.25 86 ARG A C 1
ATOM 730 O O . ARG A 1 86 ? -17.560 4.164 24.871 1.00 98.25 86 ARG A O 1
ATOM 737 N N . ARG A 1 87 ? -17.430 3.052 22.921 1.00 98.00 87 ARG A N 1
ATOM 738 C CA . ARG A 1 87 ? -18.836 2.611 22.904 1.00 98.00 87 ARG A CA 1
ATOM 739 C C . ARG A 1 87 ? -19.151 1.682 24.074 1.00 98.00 87 ARG A C 1
ATOM 741 O O . ARG A 1 87 ? -20.192 1.834 24.704 1.00 98.00 87 ARG A O 1
ATOM 748 N N . VAL A 1 88 ? -18.257 0.739 24.371 1.00 98.00 88 VAL A N 1
ATOM 749 C CA . VAL A 1 88 ? -18.399 -0.173 25.513 1.00 98.00 88 VAL A CA 1
ATOM 750 C C . VAL A 1 88 ? -18.353 0.607 26.824 1.00 98.00 88 VAL A C 1
ATOM 752 O O . VAL A 1 88 ? -19.257 0.448 27.634 1.00 98.00 88 VAL A O 1
ATOM 755 N N . ALA A 1 89 ? -17.373 1.496 27.004 1.00 98.00 89 ALA A N 1
ATOM 756 C CA . ALA A 1 89 ? -17.254 2.318 28.206 1.00 98.00 89 ALA A CA 1
ATOM 757 C C . ALA A 1 89 ? -18.494 3.193 28.439 1.00 98.00 89 ALA A C 1
ATOM 759 O O . ALA A 1 89 ? -18.966 3.289 29.569 1.00 98.00 89 ALA A O 1
ATOM 760 N N . GLN A 1 90 ? -19.052 3.786 27.377 1.00 96.81 90 GLN A N 1
ATOM 761 C CA . GLN A 1 90 ? -20.292 4.553 27.468 1.00 96.81 90 GLN A CA 1
ATOM 762 C C . GLN A 1 90 ? -21.460 3.679 27.935 1.00 96.81 90 GLN A C 1
ATOM 764 O O . GLN A 1 90 ? -22.127 4.037 28.901 1.00 96.81 90 GLN A O 1
ATOM 769 N N . ARG A 1 91 ? -21.680 2.520 27.298 1.00 96.38 91 ARG A N 1
ATOM 770 C CA . ARG A 1 91 ? -22.761 1.603 27.687 1.00 96.38 91 ARG A CA 1
ATOM 771 C C . ARG A 1 91 ? -22.615 1.151 29.140 1.00 96.38 91 ARG A C 1
ATOM 773 O O . ARG A 1 91 ? -23.584 1.186 29.882 1.00 96.38 91 ARG A O 1
ATOM 780 N N . THR A 1 92 ? -21.408 0.778 29.558 1.00 96.50 92 THR A N 1
ATOM 781 C CA . THR A 1 92 ? -21.141 0.366 30.942 1.00 96.50 92 THR A CA 1
ATOM 782 C C . THR A 1 92 ? -21.394 1.505 31.934 1.00 96.50 92 THR A C 1
ATOM 784 O O . THR A 1 92 ? -21.948 1.271 33.003 1.00 96.50 92 THR A O 1
ATOM 787 N N . ALA A 1 93 ? -21.049 2.751 31.593 1.00 96.38 93 ALA A N 1
ATOM 788 C CA . ALA A 1 93 ? -21.365 3.906 32.435 1.00 96.38 93 ALA A CA 1
ATOM 789 C C . ALA A 1 93 ? -22.882 4.157 32.541 1.00 96.38 93 ALA A C 1
ATOM 791 O O . ALA A 1 93 ? -23.379 4.432 33.632 1.00 96.38 93 ALA A O 1
ATOM 792 N N . GLU A 1 94 ? -23.617 4.033 31.431 1.00 95.44 94 GLU A N 1
ATOM 793 C CA . GLU A 1 94 ? -25.083 4.136 31.403 1.00 95.44 94 GLU A CA 1
ATOM 794 C C . GLU A 1 94 ? -25.747 3.022 32.228 1.00 95.44 94 GLU A C 1
ATOM 796 O O . GLU A 1 94 ? -26.651 3.303 33.013 1.00 95.44 94 GLU A O 1
ATOM 801 N N . GLU A 1 95 ? -25.269 1.780 32.109 1.00 93.50 95 GLU A N 1
ATOM 802 C CA . GLU A 1 95 ? -25.723 0.635 32.910 1.00 93.50 95 GLU A CA 1
ATOM 803 C C . GLU A 1 95 ? -25.495 0.881 34.407 1.00 93.50 95 GLU A C 1
ATOM 805 O O . GLU A 1 95 ? -26.438 0.764 35.189 1.00 93.50 95 GLU A O 1
ATOM 810 N N . HIS A 1 96 ? -24.295 1.312 34.809 1.00 94.69 96 HIS A N 1
ATOM 811 C CA . HIS A 1 96 ? -24.003 1.635 36.209 1.00 94.69 96 HIS A CA 1
ATOM 812 C C . HIS A 1 96 ? -24.873 2.775 36.753 1.00 94.69 96 HIS A C 1
ATOM 814 O O . HIS A 1 96 ? -25.347 2.701 37.888 1.00 94.69 96 HIS A O 1
ATOM 820 N N . LEU A 1 97 ? -25.120 3.823 35.960 1.00 93.19 97 LEU A N 1
ATOM 821 C CA . LEU A 1 97 ? -26.026 4.903 36.353 1.00 93.19 97 LEU A CA 1
ATOM 822 C C . LEU A 1 97 ? -27.474 4.401 36.478 1.00 93.19 97 LEU A C 1
ATOM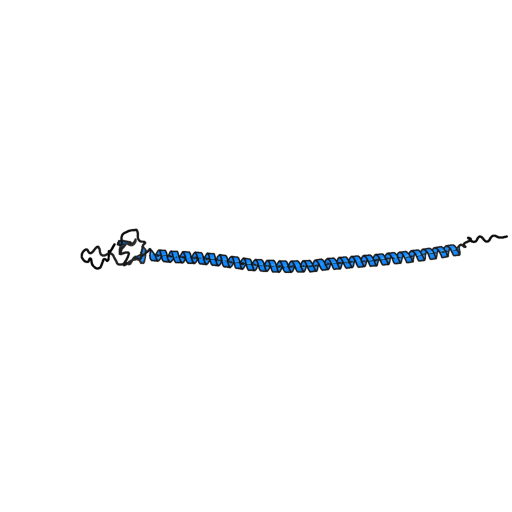 824 O O . LEU A 1 97 ? -28.192 4.793 37.402 1.00 93.19 97 LEU A O 1
ATOM 828 N N . GLY A 1 98 ? -27.899 3.515 35.576 1.00 89.44 98 GLY A N 1
ATOM 829 C CA . GLY A 1 98 ? -29.201 2.856 35.619 1.00 89.44 98 GLY A CA 1
ATOM 830 C C . GLY A 1 98 ? -29.375 2.010 36.880 1.00 89.44 98 GLY A C 1
ATOM 831 O O . GLY A 1 98 ? -30.371 2.168 37.584 1.00 89.44 98 GLY A O 1
ATOM 832 N N . GLU A 1 99 ? -28.384 1.183 37.219 1.00 87.50 99 GLU A N 1
ATOM 833 C CA . GLU A 1 99 ? -28.361 0.400 38.459 1.00 87.50 99 GLU A CA 1
ATOM 834 C C . GLU A 1 99 ? -28.478 1.307 39.688 1.00 87.50 99 GLU A C 1
ATOM 836 O O . GLU A 1 99 ? -29.372 1.111 40.511 1.00 87.50 99 GLU A O 1
ATOM 841 N N . GLN A 1 100 ? -27.638 2.344 39.789 1.00 86.81 100 GLN A N 1
ATOM 842 C CA . GLN A 1 100 ? -27.695 3.314 40.889 1.00 86.81 100 GLN A CA 1
ATOM 843 C C . GLN A 1 100 ? -29.067 3.984 40.991 1.00 86.81 100 GLN A C 1
ATOM 845 O O . GLN A 1 100 ? -29.597 4.140 42.090 1.00 86.81 100 GLN A O 1
ATOM 850 N N . THR A 1 101 ? -29.674 4.333 39.855 1.00 87.19 101 THR A N 1
ATOM 851 C CA . THR A 1 101 ? -31.011 4.936 39.811 1.00 87.19 101 THR A CA 1
ATOM 852 C C . THR A 1 101 ? -32.078 3.969 40.319 1.00 87.19 101 THR A C 1
ATOM 854 O O . THR A 1 101 ? -32.965 4.389 41.063 1.00 87.19 101 THR A O 1
ATOM 857 N N . VAL A 1 102 ? -32.003 2.683 39.961 1.00 84.94 102 VAL A N 1
ATOM 858 C CA . VAL A 1 102 ? -32.920 1.655 40.476 1.00 84.94 102 VAL A CA 1
ATOM 859 C C . VAL A 1 102 ? -32.763 1.522 41.986 1.00 84.94 102 VAL A C 1
ATOM 861 O O . VAL A 1 102 ? -33.763 1.629 42.690 1.00 84.94 102 VAL A O 1
ATOM 864 N N . TYR A 1 103 ? -31.541 1.362 42.499 1.00 81.31 103 TYR A N 1
ATOM 865 C CA . TYR A 1 103 ? -31.303 1.243 43.942 1.00 81.31 103 TYR A CA 1
ATOM 866 C C . TYR A 1 103 ? -31.730 2.492 44.724 1.00 81.31 103 TYR A C 1
ATOM 868 O O . TYR A 1 103 ? -32.301 2.364 45.799 1.00 81.31 103 TYR A O 1
ATOM 876 N N . ALA A 1 104 ? -31.500 3.693 44.188 1.00 83.31 104 ALA A N 1
ATOM 877 C CA . ALA A 1 104 ? -31.896 4.937 44.847 1.00 83.31 104 ALA A CA 1
ATOM 878 C C . ALA A 1 104 ? -33.421 5.146 44.868 1.00 83.31 104 ALA A C 1
ATOM 880 O O . ALA A 1 104 ? -33.953 5.736 45.804 1.00 83.31 104 ALA A O 1
ATOM 881 N N . ASN A 1 105 ? -34.135 4.666 43.844 1.00 83.25 105 ASN A N 1
ATOM 882 C CA . ASN A 1 105 ? -35.577 4.886 43.681 1.00 83.25 105 ASN A CA 1
ATOM 883 C C . ASN A 1 105 ? -36.429 3.642 43.967 1.00 83.25 105 ASN A C 1
ATOM 885 O O . ASN A 1 105 ? -37.610 3.616 43.609 1.00 83.25 105 ASN A O 1
ATOM 889 N N . SER A 1 106 ? -35.864 2.608 44.589 1.00 85.38 106 SER A N 1
ATOM 890 C CA . SER A 1 106 ? -36.613 1.418 44.992 1.00 85.38 106 SER A CA 1
ATOM 891 C C . SER A 1 106 ? -36.183 0.905 46.365 1.00 85.38 106 SER A C 1
ATOM 893 O O . SER A 1 106 ? -35.014 0.962 46.728 1.00 85.38 106 SER A O 1
ATOM 895 N N . MET A 1 107 ? -37.144 0.386 47.127 1.00 85.94 107 MET A N 1
ATOM 896 C CA . MET A 1 107 ? -36.938 -0.208 48.448 1.00 85.94 107 MET A CA 1
ATOM 897 C C . MET A 1 107 ? -37.211 -1.713 48.385 1.00 85.94 107 MET A C 1
ATOM 899 O O . MET A 1 107 ? -38.150 -2.154 47.717 1.00 85.94 107 MET A O 1
ATOM 903 N N . GLN A 1 108 ? -36.409 -2.526 49.075 1.00 89.31 108 GLN A N 1
ATOM 904 C CA . GLN A 1 108 ? -36.670 -3.964 49.162 1.00 89.31 108 GLN A CA 1
ATOM 905 C C . GLN A 1 108 ? -37.787 -4.240 50.164 1.00 89.31 108 GLN A C 1
ATOM 907 O O . GLN A 1 108 ? -37.718 -3.820 51.315 1.00 89.31 108 GLN A O 1
ATOM 912 N N . CYS A 1 109 ? -38.788 -5.017 49.754 1.00 88.94 109 CYS A N 1
ATOM 913 C CA . CYS A 1 109 ? -39.823 -5.471 50.675 1.00 88.94 109 CYS A CA 1
ATOM 914 C C . CYS A 1 109 ? -39.199 -6.293 51.824 1.00 88.94 109 CYS A C 1
ATOM 916 O O . CYS A 1 109 ? -38.473 -7.254 51.543 1.00 88.94 109 CYS A O 1
ATOM 918 N N . PRO A 1 110 ? -39.516 -6.013 53.103 1.00 88.62 110 PRO A N 1
ATOM 919 C CA . PRO A 1 110 ? -38.946 -6.743 54.236 1.00 88.62 110 PRO A CA 1
ATOM 920 C C . PRO A 1 110 ? -39.257 -8.246 54.198 1.00 88.62 110 PRO A C 1
ATOM 922 O O . PRO A 1 110 ? -38.399 -9.039 54.591 1.00 88.62 110 PRO A O 1
ATOM 925 N N . ALA A 1 111 ? -40.418 -8.631 53.653 1.00 89.19 111 ALA A N 1
ATOM 926 C CA . ALA A 1 111 ? -40.895 -10.012 53.602 1.00 89.19 111 ALA A CA 1
ATOM 927 C C . ALA A 1 111 ? -40.328 -10.830 52.425 1.00 89.19 111 ALA A C 1
ATOM 929 O O . ALA A 1 111 ? -39.781 -11.907 52.638 1.00 89.19 111 ALA A O 1
ATOM 930 N N . CYS A 1 112 ? -40.449 -10.346 51.181 1.00 91.38 112 CYS A N 1
ATOM 931 C CA . CYS A 1 112 ? -40.090 -11.123 49.979 1.00 91.38 112 CYS A CA 1
ATOM 932 C C . CYS A 1 112 ? -38.847 -10.613 49.230 1.00 91.38 112 CYS A C 1
ATOM 934 O O . CYS A 1 112 ? -38.479 -11.191 48.210 1.00 91.38 112 CYS A O 1
ATOM 936 N N . LYS A 1 113 ? -38.221 -9.526 49.705 1.00 88.44 113 LYS A N 1
ATOM 937 C CA . LYS A 1 113 ? -37.022 -8.882 49.126 1.00 88.44 113 LYS A CA 1
ATOM 938 C C . LYS A 1 113 ? -37.161 -8.378 47.686 1.00 88.44 113 LYS A C 1
ATOM 940 O O . LYS A 1 113 ? -36.177 -7.978 47.074 1.00 88.44 113 LYS A O 1
ATOM 945 N N . HIS A 1 114 ? -38.375 -8.341 47.141 1.00 87.81 114 HIS A N 1
ATOM 946 C CA . HIS A 1 114 ? -38.620 -7.735 45.836 1.00 87.81 114 HIS A CA 1
ATOM 947 C C . HIS A 1 114 ? -38.483 -6.208 45.922 1.00 87.81 114 HIS A C 1
ATOM 949 O O . HIS A 1 114 ? -38.952 -5.611 46.894 1.00 87.81 114 HIS A O 1
ATOM 955 N N . PHE A 1 115 ? -37.870 -5.583 44.914 1.00 87.62 115 PHE A N 1
ATOM 956 C CA . PHE A 1 115 ? -37.771 -4.125 44.828 1.00 87.62 115 PHE A CA 1
ATOM 957 C C . PHE A 1 115 ? -39.138 -3.514 44.505 1.00 87.62 115 PHE A C 1
ATOM 959 O O . PHE A 1 115 ? -39.809 -3.911 43.550 1.00 87.62 115 PHE A O 1
ATOM 966 N N . VAL A 1 116 ? -39.550 -2.546 45.315 1.00 86.62 116 VAL A N 1
ATOM 967 C CA . VAL A 1 116 ? -40.791 -1.782 45.180 1.00 86.62 116 VAL A CA 1
ATOM 968 C C . VAL A 1 116 ? -40.398 -0.332 44.916 1.00 86.62 116 VAL A C 1
ATOM 970 O O . VAL A 1 116 ? -39.582 0.215 45.647 1.00 86.62 116 VAL A O 1
ATOM 973 N N . GLN A 1 117 ? -40.935 0.287 43.865 1.00 86.06 117 GLN A N 1
ATOM 974 C CA . GLN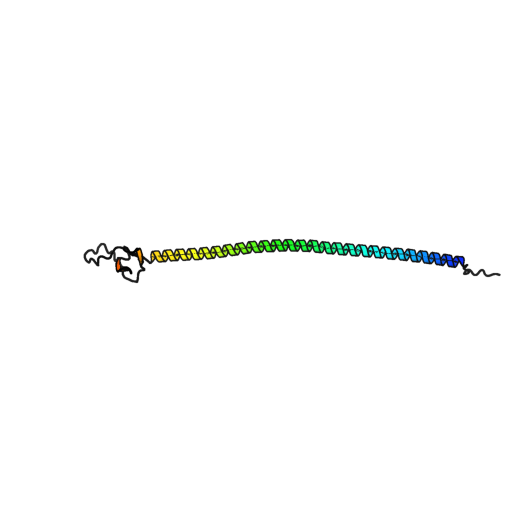 A 1 117 ? -40.712 1.709 43.565 1.00 86.06 117 GLN A CA 1
ATOM 975 C C . GLN A 1 117 ? -41.777 2.579 44.240 1.00 86.06 117 GLN A C 1
ATOM 977 O O . GLN A 1 117 ? -42.948 2.198 44.248 1.00 86.06 117 GLN A O 1
ATOM 982 N N . LYS A 1 118 ? -41.401 3.759 44.753 1.00 80.69 118 LYS A N 1
ATOM 983 C CA . LYS A 1 118 ? -42.336 4.698 45.403 1.00 80.69 118 LYS A CA 1
ATOM 984 C C . LYS A 1 118 ? -43.392 5.205 44.416 1.00 80.69 118 LYS A C 1
ATOM 986 O O . LYS A 1 118 ? -43.064 5.901 43.460 1.00 80.69 118 LYS A O 1
ATOM 991 N N . SER A 1 119 ? -44.672 4.926 44.666 1.00 69.12 119 SER A N 1
ATOM 992 C CA . SER A 1 119 ? -45.781 5.292 43.768 1.00 69.12 119 SER A CA 1
ATOM 993 C C . SER A 1 119 ? -46.454 6.632 44.110 1.00 69.12 119 SER A C 1
ATOM 995 O O . SER A 1 119 ? -47.659 6.764 43.941 1.00 69.12 119 SER A O 1
ATOM 997 N N . SER A 1 120 ? -45.669 7.641 44.513 1.00 69.94 120 SER A N 1
ATOM 998 C CA . SER A 1 120 ? -46.065 9.005 44.938 1.00 69.94 120 SER A CA 1
ATOM 999 C C . SER A 1 120 ? -46.517 9.183 46.398 1.00 69.94 120 SER A C 1
ATOM 1001 O O . SER A 1 120 ? -47.267 8.375 46.934 1.00 69.94 120 SER A O 1
ATOM 1003 N N . GLY A 1 121 ? -46.051 10.286 47.008 1.00 74.25 121 GLY A N 1
ATOM 1004 C CA . GLY A 1 121 ? -46.637 11.026 48.144 1.00 74.25 121 GLY A CA 1
ATOM 1005 C C . GLY A 1 121 ? -46.754 10.354 49.517 1.00 74.25 121 GLY A C 1
ATOM 1006 O O . GLY A 1 121 ? -46.665 11.048 50.522 1.00 74.25 121 GLY A O 1
ATOM 1007 N N . CYS A 1 122 ? -46.935 9.038 49.583 1.00 82.06 122 CYS A N 1
ATOM 1008 C CA . CYS A 1 122 ? -47.136 8.293 50.819 1.00 82.06 122 CYS A CA 1
ATOM 1009 C C . CYS A 1 122 ? -45.884 7.485 51.180 1.00 82.06 122 CYS A C 1
ATOM 1011 O O . CYS A 1 122 ? -45.211 6.935 50.305 1.00 82.06 122 CYS A O 1
ATOM 1013 N N . ILE A 1 123 ? -45.569 7.419 52.474 1.00 84.62 123 ILE A N 1
ATOM 1014 C CA . ILE A 1 123 ? -44.519 6.543 53.014 1.00 84.62 123 ILE A CA 1
ATOM 1015 C C . ILE A 1 123 ? -45.022 5.107 53.207 1.00 84.62 123 ILE A C 1
ATOM 1017 O O . ILE A 1 123 ? -44.222 4.182 53.220 1.00 84.62 123 ILE A O 1
ATOM 1021 N N . HIS A 1 124 ? -46.337 4.898 53.315 1.00 86.75 124 HIS A N 1
ATOM 1022 C CA . HIS A 1 124 ? -46.943 3.568 53.384 1.00 86.75 124 HIS A CA 1
ATOM 1023 C C . HIS A 1 124 ? -46.972 2.931 51.997 1.00 86.75 124 HIS A C 1
ATOM 1025 O O . HIS A 1 124 ? -47.522 3.499 51.051 1.00 86.75 124 HIS A O 1
ATOM 1031 N N . MET A 1 125 ? -46.372 1.749 51.878 1.00 87.69 125 MET A N 1
ATOM 1032 C CA . MET A 1 125 ? -46.334 0.982 50.641 1.00 87.69 125 MET A CA 1
ATOM 1033 C C . MET A 1 125 ? -46.764 -0.462 50.853 1.00 87.69 125 MET A C 1
ATOM 1035 O O . MET A 1 125 ? -46.430 -1.096 51.851 1.00 87.69 125 MET A O 1
ATOM 1039 N N . THR A 1 126 ? -47.451 -1.006 49.852 1.00 87.94 126 THR A N 1
ATOM 1040 C CA . THR A 1 126 ? -47.878 -2.407 49.816 1.00 87.94 126 THR A CA 1
ATOM 1041 C C . THR A 1 126 ? -47.121 -3.141 48.716 1.00 87.94 126 THR A C 1
ATOM 1043 O O . THR A 1 126 ? -47.135 -2.748 47.548 1.00 87.94 126 THR A O 1
ATOM 1046 N N . CYS A 1 127 ? -46.442 -4.227 49.075 1.00 89.75 127 CYS A N 1
ATOM 1047 C CA . CYS A 1 127 ? -45.774 -5.096 48.116 1.00 89.75 127 CYS A CA 1
ATOM 1048 C C . CYS A 1 127 ? -46.782 -6.015 47.402 1.00 89.75 127 CYS A C 1
ATOM 1050 O O . CYS A 1 127 ? -47.829 -6.356 47.944 1.00 89.75 127 CYS A O 1
ATOM 1052 N N . LYS A 1 128 ? -46.421 -6.532 46.218 1.00 88.38 128 LYS A N 1
ATOM 1053 C CA . LYS A 1 128 ? -47.208 -7.544 45.485 1.00 88.38 128 LYS A CA 1
ATOM 1054 C C . LYS A 1 128 ? -47.434 -8.844 46.269 1.00 88.38 128 LYS A C 1
ATOM 1056 O O . LYS A 1 128 ? -48.376 -9.565 45.971 1.00 88.38 128 LYS A O 1
ATOM 1061 N N . CYS A 1 129 ? -46.579 -9.153 47.249 1.00 91.00 129 CYS A N 1
ATOM 1062 C CA . CYS A 1 129 ? -46.778 -10.295 48.147 1.00 91.00 129 CYS A CA 1
ATOM 1063 C C . CYS A 1 129 ? -47.831 -10.038 49.241 1.00 91.00 129 CYS A C 1
ATOM 1065 O O . CYS A 1 129 ? -48.115 -10.944 50.018 1.00 91.00 129 CYS A O 1
ATOM 1067 N N . GLY A 1 130 ? -48.383 -8.823 49.318 1.00 87.69 130 GLY A N 1
ATOM 1068 C CA . GLY A 1 130 ? -49.377 -8.412 50.309 1.00 87.69 130 GLY A CA 1
ATOM 1069 C C . GLY A 1 130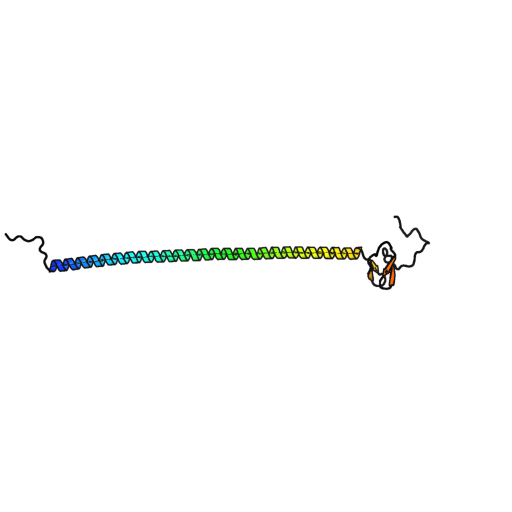 ? -48.798 -7.797 51.585 1.00 87.69 130 GLY A C 1
ATOM 1070 O O . GLY A 1 130 ? -49.565 -7.322 52.411 1.00 87.69 130 GLY A O 1
ATOM 1071 N N . ALA A 1 131 ? -47.472 -7.774 51.764 1.00 88.12 131 ALA A N 1
ATOM 1072 C CA . ALA A 1 131 ? -46.852 -7.128 52.921 1.00 88.12 131 ALA A CA 1
ATOM 1073 C C . ALA A 1 131 ? -46.911 -5.596 52.811 1.00 88.12 131 ALA A C 1
ATOM 1075 O O . ALA A 1 131 ? -46.549 -5.035 51.774 1.00 88.12 131 ALA A O 1
ATOM 1076 N N . GLU A 1 132 ? -47.299 -4.933 53.896 1.00 89.25 132 GLU A N 1
ATOM 1077 C CA . GLU A 1 132 ? -47.301 -3.476 54.036 1.00 89.25 132 GLU A CA 1
ATOM 1078 C C . GLU A 1 132 ? -46.090 -3.019 54.852 1.00 89.25 132 GLU A C 1
ATOM 1080 O O . GLU A 1 132 ? -45.722 -3.658 55.841 1.00 89.25 132 GLU A O 1
ATOM 1085 N N . PHE A 1 133 ? -45.438 -1.939 54.430 1.00 88.75 133 PHE A N 1
ATOM 1086 C CA . PHE A 1 133 ? -44.221 -1.442 55.066 1.00 88.75 133 PHE A CA 1
ATOM 1087 C C . PHE A 1 133 ? -44.035 0.063 54.852 1.00 88.75 133 PHE A C 1
ATOM 1089 O O . PHE A 1 133 ? -44.619 0.655 53.940 1.00 88.75 133 PHE A O 1
ATOM 1096 N N . ASN A 1 134 ? -43.221 0.683 55.704 1.00 87.19 134 ASN A N 1
ATOM 1097 C CA . ASN A 1 134 ? -42.772 2.059 55.526 1.00 87.19 134 ASN A CA 1
ATOM 1098 C C . ASN A 1 134 ? -41.636 2.096 54.489 1.00 87.19 134 ASN A C 1
ATOM 1100 O O . ASN A 1 134 ? -40.644 1.384 54.613 1.00 87.19 134 ASN A O 1
ATOM 1104 N N . TYR A 1 135 ? -41.771 2.919 53.454 1.00 85.56 135 TYR A N 1
ATOM 1105 C CA . TYR A 1 135 ? -40.804 3.042 52.367 1.00 85.56 135 TYR A CA 1
ATOM 1106 C C . TYR A 1 135 ? -39.482 3.695 52.778 1.00 85.56 135 TYR A C 1
ATOM 1108 O O . TYR A 1 135 ? -38.486 3.498 52.094 1.00 85.56 135 TYR A O 1
ATOM 1116 N N . GLU A 1 136 ? -39.460 4.489 53.846 1.00 82.50 136 GLU A N 1
ATOM 1117 C CA . GLU A 1 136 ? -38.255 5.178 54.320 1.00 82.50 136 GLU A CA 1
ATOM 1118 C C . GLU A 1 136 ? -37.435 4.285 55.250 1.00 82.50 136 GLU A C 1
ATOM 1120 O O . GLU A 1 136 ? -36.218 4.200 55.095 1.00 82.50 136 GLU A O 1
ATOM 1125 N N . THR A 1 137 ? -38.099 3.569 56.165 1.00 83.44 137 THR A N 1
ATOM 1126 C CA . THR A 1 137 ? -37.425 2.703 57.150 1.00 83.44 137 THR A CA 1
ATOM 1127 C C . THR A 1 137 ? -37.332 1.239 56.715 1.00 83.44 137 THR A C 1
ATOM 1129 O O . THR A 1 137 ? -36.466 0.505 57.184 1.00 83.44 137 THR A O 1
ATOM 1132 N N . GLY A 1 138 ? -38.190 0.790 55.795 1.00 85.50 138 GLY A N 1
ATOM 1133 C CA . GLY A 1 138 ? -38.280 -0.610 55.366 1.00 85.50 138 GLY A CA 1
ATOM 1134 C C . GLY A 1 138 ? -38.965 -1.534 56.381 1.00 85.50 138 GLY A C 1
ATOM 1135 O O . GLY A 1 138 ? -39.009 -2.747 56.169 1.00 85.50 138 GLY A O 1
ATOM 1136 N N . GLU A 1 139 ? -39.498 -0.990 57.475 1.00 86.19 139 GLU A N 1
ATOM 1137 C CA . GLU A 1 139 ? -40.132 -1.749 58.553 1.00 86.19 139 GLU A CA 1
ATOM 1138 C C . GLU A 1 139 ? -41.578 -2.110 58.215 1.00 86.19 139 GLU A C 1
ATOM 1140 O O . GLU A 1 139 ? -42.276 -1.376 57.512 1.00 86.19 139 GLU A O 1
ATOM 1145 N N . THR A 1 140 ? -42.042 -3.253 58.723 1.00 86.38 140 THR A N 1
ATOM 1146 C CA . THR A 1 140 ? -43.434 -3.686 58.560 1.00 86.38 140 THR A CA 1
ATOM 1147 C C . THR A 1 140 ? -44.387 -2.653 59.139 1.00 86.38 140 THR A C 1
ATOM 1149 O O . THR A 1 140 ? -44.203 -2.200 60.265 1.00 86.38 140 THR A O 1
ATOM 1152 N N . TRP A 1 141 ? -45.421 -2.311 58.379 1.00 83.69 141 TRP A N 1
ATOM 1153 C CA . TRP A 1 141 ? -46.397 -1.311 58.777 1.00 83.69 141 TRP A CA 1
ATOM 1154 C C . TRP A 1 141 ? -47.279 -1.852 59.904 1.00 83.69 141 TRP A C 1
ATOM 1156 O O . TRP A 1 141 ? -48.006 -2.826 59.710 1.00 83.69 141 TRP A O 1
ATOM 1166 N N . THR A 1 142 ? -47.220 -1.230 61.078 1.00 78.31 142 THR A N 1
ATOM 1167 C CA . THR A 1 142 ? -47.998 -1.631 62.263 1.00 78.31 142 THR A CA 1
ATOM 1168 C C . THR A 1 142 ? -49.246 -0.771 62.494 1.00 78.31 142 THR A C 1
ATOM 1170 O O . THR A 1 142 ? -50.020 -1.068 63.398 1.00 78.31 142 THR A O 1
ATOM 1173 N N . GLY A 1 143 ? -49.497 0.231 61.640 1.00 68.19 143 GLY A N 1
ATOM 1174 C CA . GLY A 1 143 ? -50.581 1.212 61.787 1.00 68.19 143 GLY A CA 1
ATOM 1175 C C . GLY A 1 143 ? -50.075 2.590 62.236 1.00 68.19 143 GLY A C 1
ATOM 1176 O O . GLY A 1 143 ? -48.957 2.716 62.723 1.00 68.19 143 GLY A O 1
ATOM 1177 N N . TRP A 1 144 ? -50.881 3.640 62.025 1.00 56.47 144 TRP A N 1
ATOM 1178 C CA . TRP A 1 144 ? -50.594 4.993 62.530 1.00 56.47 144 TRP A CA 1
ATOM 1179 C C . TRP A 1 144 ? -50.820 5.033 64.050 1.00 56.47 144 TRP A C 1
ATOM 1181 O O . TRP A 1 144 ? -51.962 5.184 64.487 1.00 56.47 144 TRP A O 1
ATOM 1191 N N . ASP A 1 145 ? -49.755 4.925 64.846 1.00 50.72 145 ASP A N 1
ATOM 1192 C CA . ASP A 1 145 ? -49.813 5.211 66.284 1.00 50.72 145 ASP A CA 1
ATOM 1193 C C . ASP A 1 145 ? -49.872 6.731 66.502 1.00 50.72 145 ASP A C 1
ATOM 1195 O O . ASP A 1 145 ? -48.905 7.463 66.299 1.00 50.72 145 ASP A O 1
ATOM 1199 N N . PHE A 1 146 ? -51.042 7.224 66.909 1.00 51.41 146 PHE A N 1
ATOM 1200 C CA . PHE A 1 146 ? -51.316 8.643 67.178 1.00 51.41 146 PHE A CA 1
ATOM 1201 C C . PHE A 1 146 ? -50.680 9.160 68.491 1.00 51.41 146 PHE A C 1
ATOM 1203 O O . PHE A 1 146 ? -50.861 10.328 68.832 1.00 51.41 146 PHE A O 1
ATOM 1210 N N . GLU A 1 147 ? -49.967 8.315 69.247 1.00 51.94 147 GLU A N 1
ATOM 1211 C CA . GLU A 1 147 ? -49.532 8.599 70.627 1.00 51.94 147 GLU A CA 1
ATOM 1212 C C . GLU A 1 147 ? -48.072 9.061 70.782 1.00 51.94 147 GLU A C 1
ATOM 1214 O O . GLU A 1 147 ? -47.684 9.408 71.895 1.00 51.94 147 GLU A O 1
ATOM 1219 N N . ASN A 1 148 ? -47.269 9.150 69.709 1.00 52.03 148 ASN A N 1
ATOM 1220 C CA . ASN A 1 148 ? -45.879 9.620 69.818 1.00 52.03 148 ASN A CA 1
ATOM 1221 C C . ASN A 1 148 ? -45.483 10.619 68.706 1.00 52.03 148 ASN A C 1
ATOM 1223 O O . ASN A 1 148 ? -45.047 10.220 67.623 1.00 52.03 148 ASN A O 1
ATOM 1227 N N . PRO A 1 149 ? -45.623 11.939 68.946 1.00 51.31 149 PRO A N 1
ATOM 1228 C CA . PRO A 1 149 ? -45.281 12.969 67.966 1.00 51.31 149 PRO A CA 1
ATOM 1229 C C . PRO A 1 149 ? -43.778 13.291 67.876 1.00 51.31 149 PRO A C 1
ATOM 1231 O O . PRO A 1 149 ? -43.387 14.022 66.972 1.00 51.31 149 PRO A O 1
ATOM 1234 N N . GLU A 1 150 ? -42.929 12.784 68.779 1.00 51.66 150 GLU A N 1
ATOM 1235 C CA . GLU A 1 150 ? -41.502 13.162 68.831 1.00 51.66 150 GLU A CA 1
ATOM 1236 C C . GLU A 1 150 ? -40.587 12.319 67.925 1.00 51.66 150 GLU A C 1
ATOM 1238 O O . GLU A 1 150 ? -39.506 12.778 67.560 1.00 51.66 150 GLU A O 1
ATOM 1243 N N . GLU A 1 151 ? -41.015 11.127 67.502 1.00 51.22 151 GLU A N 1
ATOM 1244 C CA . GLU A 1 151 ? -40.209 10.253 66.627 1.00 51.22 151 GLU A CA 1
ATOM 1245 C C . GLU A 1 151 ? -40.527 10.438 65.135 1.00 51.22 151 GLU A C 1
ATOM 1247 O O . GLU A 1 151 ? -39.718 10.110 64.267 1.00 51.22 151 GLU A O 1
ATOM 1252 N N . ASN A 1 152 ? -41.672 11.047 64.821 1.00 50.03 152 ASN A N 1
ATOM 1253 C CA . ASN A 1 152 ? -42.097 11.326 63.455 1.00 50.03 152 ASN A CA 1
ATOM 1254 C C . ASN A 1 152 ? -41.669 12.741 63.062 1.00 50.03 152 ASN A C 1
ATOM 1256 O O . ASN A 1 152 ? -42.474 13.671 63.074 1.00 50.03 152 ASN A O 1
ATOM 1260 N N . GLY A 1 153 ? -40.387 12.900 62.725 1.00 46.38 153 GLY A N 1
ATOM 1261 C CA . GLY A 1 153 ? -39.787 14.135 62.215 1.00 46.38 153 GLY A CA 1
ATOM 1262 C C . GLY A 1 153 ? -40.377 14.616 60.882 1.00 46.38 153 GLY A C 1
ATOM 1263 O O . GLY A 1 153 ? -39.675 14.681 59.879 1.00 46.38 153 GLY A O 1
ATOM 1264 N N . GLN A 1 154 ? -41.654 15.000 60.869 1.00 44.78 154 GLN A N 1
ATOM 1265 C CA . GLN A 1 154 ? -42.271 15.810 59.826 1.00 44.78 154 GLN A CA 1
ATOM 1266 C C . GLN A 1 154 ? -42.121 17.291 60.197 1.00 44.78 154 GLN A C 1
ATOM 1268 O O . GLN A 1 154 ? -43.009 17.908 60.783 1.00 44.78 154 GLN A O 1
ATOM 1273 N N . MET A 1 155 ? -40.974 17.870 59.836 1.00 37.06 155 MET A N 1
ATOM 1274 C CA . MET A 1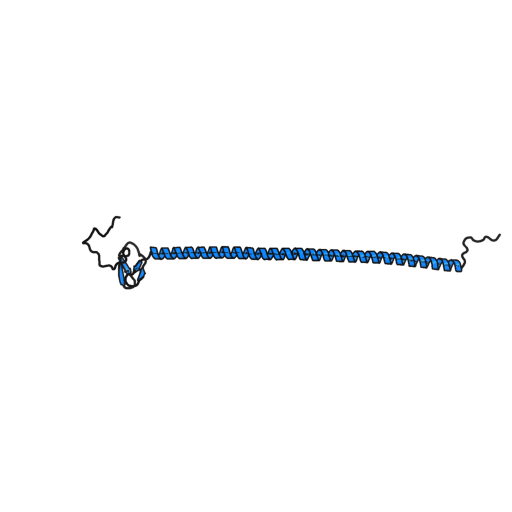 155 ? -40.914 19.282 59.457 1.00 37.06 155 MET A CA 1
ATOM 1275 C C . MET A 1 155 ? -40.971 19.354 57.930 1.00 37.06 155 MET A C 1
ATOM 1277 O O . MET A 1 155 ? -40.261 18.612 57.256 1.00 37.06 155 MET A O 1
ATOM 1281 N N . TRP A 1 156 ? -41.871 20.212 57.451 1.00 47.16 156 TRP A N 1
ATOM 1282 C CA . TRP A 1 156 ? -42.182 20.537 56.057 1.00 47.16 156 TRP A CA 1
ATOM 1283 C C . TRP A 1 156 ? -40.971 20.695 55.135 1.00 47.16 156 TRP A C 1
ATOM 1285 O O . TRP A 1 156 ? -39.984 21.337 55.562 1.00 47.16 156 TRP A O 1
#

pLDDT: mean 87.69, std 14.86, range [37.06, 98.62]

Foldseek 3Di:
DDPPPPPDDDPVRVVVVVVVVVVVVVVVVVVVVVVVVVVVVVVVVVVVVVVVVVVVVVVVVVVVVVVVVVVVVVVVVVVVVVVVVVVVVVVVVVVVVVVVVQVVQWDQQPPPGDTDGDPDDDQWDADPVGFIAGVVPNHGDPDDDPPDPPVPPDDD